Protein AF-A0A9X2LY90-F1 (afdb_monomer_lite)

Organism: NCBI:txid459658

Radius of gyration: 14.59 Å; chains: 1; bounding box: 38×26×42 Å

pLDDT: mean 83.32, std 15.1, range [42.53, 98.06]

Secondary structure (DSSP, 8-state):
-EEEEEETTEEEEEE-EE-SSTTEEEEEEEEE--TTT--EEEEEEEEEEEETTTTEEEEEEESSHHHHHHHHHHHTTTS-TTSSS----HHHHHHHHHHTT-EEHHHHHHHHTSHHHHHHHHHHHT--

Structure (mmCIF, N/CA/C/O backbone):
data_AF-A0A9X2LY90-F1
#
_entry.id   AF-A0A9X2LY90-F1
#
loop_
_atom_site.group_PDB
_atom_site.id
_atom_site.type_symbol
_atom_site.label_atom_id
_atom_site.label_alt_id
_atom_site.label_comp_id
_atom_site.label_asym_id
_atom_site.label_entity_id
_atom_site.label_seq_id
_atom_site.pdbx_PDB_ins_code
_atom_site.Cartn_x
_atom_site.Cartn_y
_atom_site.Cartn_z
_atom_site.occupancy
_atom_site.B_iso_or_equiv
_atom_site.auth_seq_id
_atom_site.auth_comp_id
_atom_site.auth_asym_id
_atom_site.auth_atom_id
_atom_site.pdbx_PDB_model_num
ATOM 1 N N . MET A 1 1 ? -4.254 12.760 -6.374 1.00 89.00 1 MET A N 1
ATOM 2 C CA . MET A 1 1 ? -3.527 13.696 -5.478 1.00 89.00 1 MET A CA 1
ATOM 3 C C . MET A 1 1 ? -2.055 13.334 -5.503 1.00 89.00 1 MET A C 1
ATOM 5 O O . MET A 1 1 ? -1.761 12.179 -5.763 1.00 89.00 1 MET A O 1
ATOM 9 N N . ASN A 1 2 ? -1.145 14.269 -5.239 1.00 85.62 2 ASN A N 1
ATOM 10 C CA . ASN A 1 2 ? 0.276 13.929 -5.135 1.00 85.62 2 ASN A CA 1
ATOM 11 C C . ASN A 1 2 ? 0.604 13.542 -3.693 1.00 85.62 2 ASN A C 1
ATOM 13 O O . ASN A 1 2 ? 0.236 14.264 -2.766 1.00 85.62 2 ASN A O 1
ATOM 17 N N . LEU A 1 3 ? 1.264 12.402 -3.521 1.00 83.38 3 LEU A N 1
ATOM 18 C CA . LEU A 1 3 ? 1.758 11.911 -2.243 1.00 83.38 3 LEU A CA 1
ATOM 19 C C . LEU A 1 3 ? 3.282 11.909 -2.277 1.00 83.38 3 LEU A C 1
ATOM 21 O O . LEU A 1 3 ? 3.882 11.327 -3.178 1.00 83.38 3 LEU A O 1
ATOM 25 N N . THR A 1 4 ? 3.897 12.536 -1.281 1.00 83.19 4 THR A N 1
ATOM 26 C CA . THR A 1 4 ? 5.343 12.463 -1.082 1.00 83.19 4 THR A CA 1
ATOM 27 C C . THR A 1 4 ? 5.651 11.289 -0.166 1.00 83.19 4 THR A C 1
ATOM 29 O O . THR A 1 4 ? 5.227 11.276 0.989 1.00 83.19 4 THR A O 1
ATOM 32 N N . ILE A 1 5 ? 6.369 10.301 -0.690 1.00 76.31 5 ILE A N 1
ATOM 33 C CA . ILE A 1 5 ? 6.808 9.119 0.045 1.00 76.31 5 ILE A CA 1
ATOM 34 C C . ILE A 1 5 ? 8.298 9.290 0.360 1.00 76.31 5 ILE A C 1
ATOM 36 O O . ILE A 1 5 ? 9.098 9.409 -0.575 1.00 76.31 5 ILE A O 1
ATOM 40 N N . PRO A 1 6 ? 8.693 9.295 1.645 1.00 74.00 6 PRO A N 1
ATOM 41 C CA . PRO A 1 6 ? 10.100 9.318 2.009 1.00 74.00 6 PRO A CA 1
ATOM 42 C C . PRO A 1 6 ? 10.742 7.969 1.674 1.00 74.00 6 PRO A C 1
ATOM 44 O O . PRO A 1 6 ? 10.224 6.910 2.033 1.00 74.00 6 PRO A O 1
ATOM 47 N N . THR A 1 7 ? 11.893 8.001 1.008 1.00 71.56 7 THR A N 1
ATOM 48 C CA . THR A 1 7 ? 12.707 6.809 0.734 1.00 71.56 7 THR A CA 1
ATOM 49 C C . THR A 1 7 ? 14.131 7.010 1.263 1.00 71.56 7 THR A C 1
ATOM 51 O O . THR A 1 7 ? 14.544 8.153 1.479 1.00 71.56 7 THR A O 1
ATOM 54 N N . PRO A 1 8 ? 14.934 5.941 1.434 1.00 69.25 8 PRO A N 1
ATOM 55 C CA . PRO A 1 8 ? 16.352 6.073 1.789 1.00 69.25 8 PRO A CA 1
ATOM 56 C C . PRO A 1 8 ? 17.173 6.936 0.811 1.00 69.25 8 PRO A C 1
ATOM 58 O O . PRO A 1 8 ? 18.259 7.389 1.163 1.00 69.25 8 PRO A O 1
ATOM 61 N N . HIS A 1 9 ? 16.653 7.170 -0.398 1.00 68.94 9 HIS A N 1
ATOM 62 C CA . HIS A 1 9 ? 17.307 7.889 -1.492 1.00 68.94 9 HIS A CA 1
ATOM 63 C C . HIS A 1 9 ? 16.728 9.294 -1.725 1.00 68.94 9 HIS A C 1
ATOM 65 O O . HIS A 1 9 ? 17.085 9.963 -2.691 1.00 68.94 9 HIS A O 1
ATOM 71 N N . GLY A 1 10 ? 15.846 9.750 -0.832 1.00 71.19 10 GLY A N 1
ATOM 72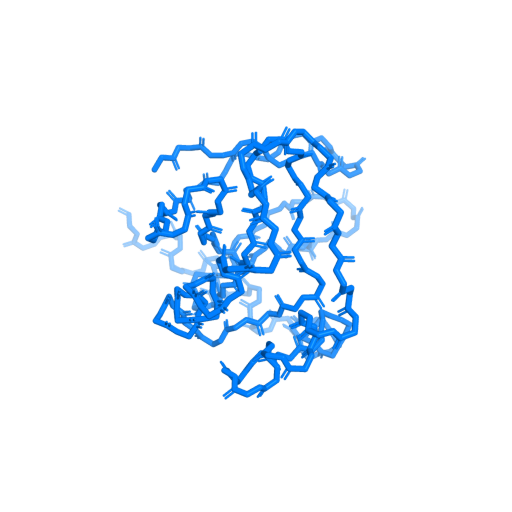 C CA . GLY A 1 10 ? 15.149 11.028 -0.931 1.00 71.19 10 GLY A CA 1
ATOM 73 C C . GLY A 1 10 ? 13.646 10.870 -1.133 1.00 71.19 10 GLY A C 1
ATOM 74 O O . GLY A 1 10 ? 13.108 9.766 -1.239 1.00 71.19 10 GLY A O 1
ATOM 75 N N . ASP A 1 11 ? 12.959 12.003 -1.152 1.00 79.44 11 ASP A N 1
ATOM 76 C CA . ASP A 1 11 ? 11.509 12.051 -1.267 1.00 79.44 11 ASP A CA 1
ATOM 77 C C . ASP A 1 11 ? 11.062 11.808 -2.712 1.00 79.44 11 ASP A C 1
ATOM 79 O O . ASP A 1 11 ? 11.531 12.464 -3.645 1.00 79.44 11 ASP A O 1
ATOM 83 N N . VAL A 1 12 ? 10.112 10.892 -2.897 1.00 76.38 12 VAL A N 1
ATOM 84 C CA . VAL A 1 12 ? 9.511 10.595 -4.202 1.00 76.38 12 VAL A CA 1
ATOM 85 C C . VAL A 1 12 ? 8.072 11.077 -4.201 1.00 76.38 12 VAL A C 1
ATOM 87 O O . VAL A 1 12 ? 7.294 10.739 -3.314 1.00 76.38 12 VAL A O 1
ATOM 90 N N . THR A 1 13 ? 7.698 11.861 -5.211 1.00 82.56 13 THR A N 1
ATOM 91 C CA . THR A 1 13 ? 6.301 12.257 -5.413 1.00 82.56 13 THR A CA 1
ATOM 92 C C . THR A 1 13 ? 5.622 11.270 -6.351 1.00 82.56 13 THR A C 1
ATOM 94 O O . THR A 1 13 ? 6.071 11.088 -7.481 1.00 82.56 13 THR A O 1
ATOM 97 N N . VAL A 1 14 ? 4.531 10.662 -5.893 1.00 83.88 14 VAL A N 1
ATOM 98 C CA . VAL A 1 14 ? 3.703 9.748 -6.687 1.00 83.88 14 VAL A CA 1
ATOM 99 C C . VAL A 1 14 ? 2.285 10.267 -6.812 1.00 83.88 14 VAL A C 1
ATOM 101 O O . VAL A 1 14 ? 1.771 10.952 -5.924 1.00 83.88 14 VAL A O 1
ATOM 104 N N . GLU A 1 15 ? 1.626 9.897 -7.903 1.00 87.31 15 GLU A N 1
ATOM 105 C CA . GLU A 1 15 ? 0.182 10.035 -7.980 1.00 87.31 15 GLU A CA 1
ATOM 106 C C . GLU A 1 15 ? -0.475 8.984 -7.077 1.00 87.31 15 GLU A C 1
ATOM 108 O O . GLU A 1 15 ? -0.231 7.784 -7.199 1.00 87.31 15 GLU A O 1
ATOM 113 N N . ALA A 1 16 ? -1.312 9.452 -6.160 1.00 92.19 16 ALA A N 1
ATOM 114 C CA . ALA A 1 16 ? -2.103 8.632 -5.262 1.00 92.19 16 ALA A CA 1
ATOM 115 C C . ALA A 1 16 ? -3.601 8.910 -5.447 1.00 92.19 16 ALA A C 1
ATOM 117 O O . ALA A 1 16 ? -4.024 10.051 -5.693 1.00 92.19 16 ALA A O 1
ATOM 118 N N . LYS A 1 17 ? -4.418 7.871 -5.288 1.00 94.88 17 LYS A N 1
ATOM 119 C CA . LYS A 1 17 ? -5.877 7.927 -5.370 1.00 94.88 17 LYS A CA 1
ATOM 120 C C . LYS A 1 17 ? -6.480 7.758 -3.970 1.00 94.88 17 LYS A C 1
ATOM 122 O O . LYS A 1 17 ? -6.150 6.794 -3.281 1.00 94.88 17 LYS A O 1
ATOM 127 N N . PRO A 1 18 ? -7.343 8.683 -3.518 1.00 95.25 18 PRO A N 1
ATOM 128 C CA . PRO A 1 18 ? -8.093 8.513 -2.276 1.00 95.25 18 PRO A CA 1
ATOM 129 C C . PRO A 1 18 ? -8.940 7.241 -2.286 1.00 95.25 18 PRO A C 1
ATOM 131 O O . PRO A 1 18 ? -9.500 6.881 -3.320 1.00 95.25 18 PRO A O 1
ATOM 134 N N . THR A 1 19 ? -9.063 6.600 -1.126 1.00 96.25 19 THR A N 1
ATOM 135 C CA . THR A 1 19 ? -9.996 5.484 -0.914 1.00 96.25 19 THR A CA 1
ATOM 136 C C . THR A 1 19 ? -11.252 5.956 -0.176 1.00 96.25 19 THR A C 1
ATOM 138 O O . THR A 1 19 ? -11.311 7.087 0.310 1.00 96.25 19 THR A O 1
ATOM 141 N N . GLU A 1 20 ? -12.265 5.090 -0.065 1.00 95.56 20 GLU A N 1
ATOM 142 C CA . GLU A 1 20 ? -13.443 5.349 0.783 1.00 95.56 20 GLU A CA 1
ATOM 143 C C . GLU A 1 20 ? -13.078 5.429 2.277 1.00 95.56 20 GLU A C 1
ATOM 145 O O . GLU A 1 20 ? -13.793 6.045 3.069 1.00 95.56 20 GLU A O 1
ATOM 150 N N . THR A 1 21 ? -11.949 4.836 2.670 1.0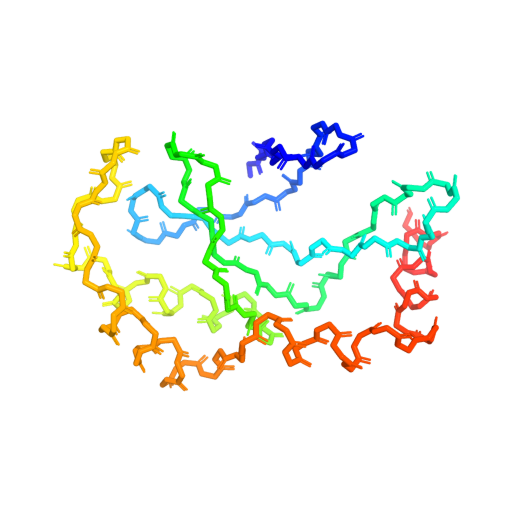0 96.75 21 THR A N 1
ATOM 151 C CA . THR A 1 21 ? -11.418 4.907 4.028 1.00 96.75 21 THR A CA 1
ATOM 152 C C . THR A 1 21 ? -10.530 6.137 4.169 1.00 96.75 21 THR A C 1
ATOM 154 O O . THR A 1 21 ? -9.383 6.168 3.720 1.00 96.75 21 THR A O 1
ATOM 157 N N . GLY A 1 22 ? -11.067 7.175 4.812 1.00 96.00 22 GLY A N 1
ATOM 158 C CA . GLY A 1 22 ? -10.332 8.412 5.069 1.00 96.00 22 GLY A CA 1
ATOM 159 C C . GLY A 1 22 ? -8.990 8.149 5.757 1.00 96.00 22 GLY A C 1
ATOM 160 O O . GLY A 1 22 ? -8.936 7.427 6.744 1.00 96.00 22 GLY A O 1
ATOM 161 N N . GLY A 1 23 ? -7.914 8.744 5.236 1.00 94.81 23 GLY A N 1
ATOM 162 C CA . GLY A 1 23 ? -6.546 8.523 5.723 1.00 94.81 23 GLY A CA 1
ATOM 163 C C . GLY A 1 23 ? -5.773 7.418 4.993 1.00 94.81 23 GLY A C 1
ATOM 164 O O . GLY A 1 23 ? -4.566 7.291 5.195 1.00 94.81 23 GLY A O 1
ATOM 165 N N . LEU A 1 24 ? -6.429 6.666 4.102 1.00 96.69 24 LEU A N 1
ATOM 166 C CA . LEU A 1 24 ? -5.794 5.683 3.225 1.00 96.69 24 LEU A CA 1
ATOM 167 C C . LEU A 1 24 ? -5.906 6.094 1.752 1.00 96.69 24 LEU A C 1
ATOM 169 O O . LEU A 1 24 ? -6.960 6.529 1.277 1.00 96.69 24 LEU A O 1
ATOM 173 N N . VAL A 1 25 ? -4.813 5.908 1.017 1.00 96.69 25 VAL A N 1
ATOM 174 C CA . VAL A 1 25 ? -4.732 6.113 -0.436 1.00 96.69 25 VAL A CA 1
ATOM 175 C C . VAL A 1 25 ? -4.143 4.880 -1.111 1.00 96.69 25 VAL A C 1
ATOM 177 O O . VAL A 1 25 ? -3.368 4.152 -0.493 1.00 96.69 25 VAL A O 1
ATOM 180 N N . THR A 1 26 ? -4.468 4.668 -2.384 1.00 96.19 26 THR A N 1
ATOM 181 C CA . THR A 1 26 ? -3.727 3.745 -3.253 1.00 96.19 26 THR A CA 1
ATOM 182 C C . THR A 1 26 ? -2.699 4.520 -4.069 1.00 96.19 26 THR A C 1
ATOM 184 O O . THR A 1 26 ? -2.923 5.676 -4.432 1.00 96.19 26 THR A O 1
ATOM 187 N N . ASN A 1 27 ? -1.563 3.905 -4.372 1.00 93.81 27 ASN A N 1
ATOM 188 C CA . ASN A 1 27 ? -0.557 4.467 -5.273 1.00 93.81 27 ASN A CA 1
ATOM 189 C C . ASN A 1 27 ? 0.160 3.344 -6.038 1.00 93.81 27 ASN A C 1
ATOM 191 O O . ASN A 1 27 ? 0.143 2.197 -5.583 1.00 93.81 27 ASN A O 1
ATOM 195 N N . PRO A 1 28 ? 0.792 3.645 -7.186 1.00 92.12 28 PRO A N 1
ATOM 196 C CA . PRO A 1 28 ? 1.659 2.701 -7.885 1.00 92.12 28 PRO A CA 1
ATOM 197 C C . PRO A 1 28 ? 2.769 2.157 -6.983 1.00 92.12 28 PRO A C 1
ATOM 199 O O . PRO A 1 28 ? 3.244 2.863 -6.083 1.00 92.12 28 PRO A O 1
ATOM 202 N N . VAL A 1 29 ? 3.207 0.926 -7.244 1.00 89.62 29 VAL A N 1
ATOM 203 C CA . VAL A 1 29 ? 4.383 0.365 -6.566 1.00 89.62 29 VAL A CA 1
ATOM 204 C C . VAL A 1 29 ? 5.622 1.109 -7.033 1.00 89.62 29 VAL A C 1
ATOM 206 O O . VAL A 1 29 ? 5.814 1.330 -8.224 1.00 89.62 29 VAL A O 1
ATOM 209 N N . LEU A 1 30 ? 6.486 1.478 -6.094 1.00 84.62 30 LEU A N 1
ATOM 210 C CA . LEU A 1 30 ? 7.780 2.063 -6.415 1.00 84.62 30 LEU A CA 1
ATOM 211 C C . LEU A 1 30 ? 8.830 0.961 -6.539 1.00 84.62 30 LEU A C 1
ATOM 213 O O . LEU A 1 30 ? 9.001 0.160 -5.618 1.00 84.62 30 LEU A O 1
ATOM 217 N N . LEU A 1 31 ? 9.532 0.933 -7.666 1.00 80.50 31 LEU A N 1
ATOM 218 C CA . LEU A 1 31 ? 10.689 0.081 -7.905 1.00 80.50 31 LEU A CA 1
ATOM 219 C C . LEU A 1 31 ? 11.955 0.940 -7.879 1.00 80.50 31 LEU A C 1
ATOM 221 O O . LEU A 1 31 ? 11.961 2.080 -8.351 1.00 80.50 31 LEU A O 1
ATOM 225 N N . PHE A 1 32 ? 13.034 0.368 -7.358 1.00 73.81 32 PHE A N 1
ATOM 226 C CA . PHE A 1 32 ? 14.366 0.953 -7.438 1.00 73.81 32 PHE A CA 1
ATOM 227 C C . PHE A 1 32 ? 15.114 0.251 -8.564 1.00 73.81 32 PHE A C 1
ATOM 229 O O . PHE A 1 32 ? 15.396 -0.941 -8.473 1.00 73.81 32 PHE A O 1
ATOM 236 N N . ASP A 1 33 ? 15.365 0.999 -9.632 1.00 64.75 33 ASP A N 1
ATOM 237 C CA . ASP A 1 33 ? 15.864 0.498 -10.915 1.00 64.75 33 ASP A CA 1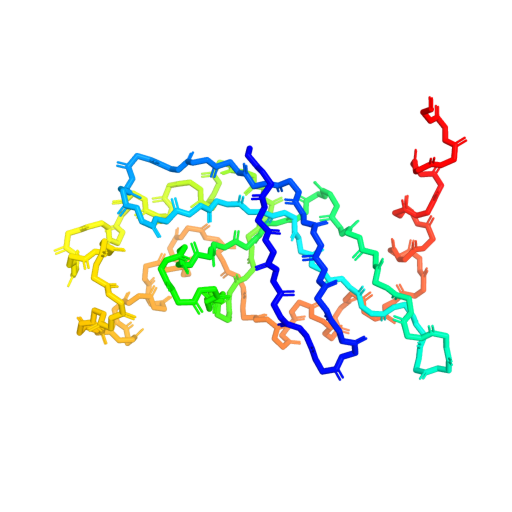
ATOM 238 C C . ASP A 1 33 ? 17.326 0.022 -10.815 1.00 64.75 33 ASP A C 1
ATOM 240 O O . ASP A 1 33 ? 17.655 -1.105 -11.176 1.00 64.75 33 ASP A O 1
ATOM 244 N N . ASP A 1 34 ? 18.203 0.836 -10.220 1.00 61.75 34 ASP A N 1
ATOM 245 C CA . ASP A 1 34 ? 19.639 0.553 -10.165 1.00 61.75 34 ASP A CA 1
ATOM 246 C C . ASP A 1 34 ? 20.251 1.052 -8.841 1.00 61.75 34 ASP A C 1
ATOM 248 O O 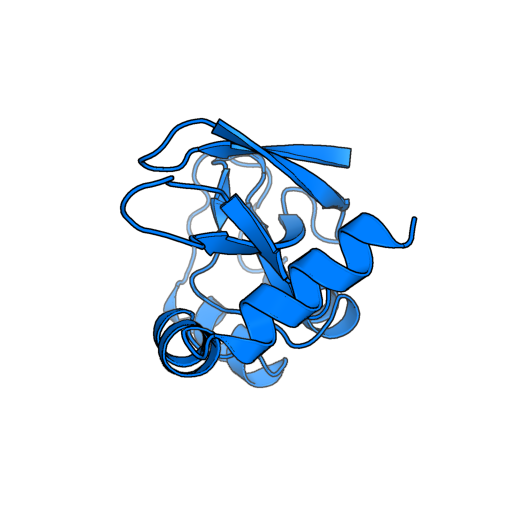. ASP A 1 34 ? 20.073 2.223 -8.488 1.00 61.75 34 ASP A O 1
ATOM 252 N N . PRO A 1 35 ? 21.009 0.215 -8.103 1.00 59.31 35 PRO A N 1
ATOM 253 C CA . PRO A 1 35 ? 21.753 0.633 -6.913 1.00 59.31 35 PRO A CA 1
ATOM 254 C C . PRO A 1 35 ? 22.698 1.828 -7.134 1.00 59.31 35 PRO A C 1
ATOM 256 O O . PRO A 1 35 ? 22.962 2.578 -6.192 1.00 59.31 35 PRO A O 1
ATOM 259 N N . ALA A 1 36 ? 23.221 1.999 -8.352 1.00 64.06 36 ALA A N 1
ATOM 260 C CA . ALA A 1 36 ? 24.174 3.039 -8.723 1.00 64.06 36 ALA A CA 1
ATOM 261 C C . ALA A 1 36 ? 23.503 4.366 -9.104 1.00 64.06 36 ALA A C 1
ATOM 263 O O . ALA A 1 36 ? 24.012 5.426 -8.739 1.00 64.06 36 ALA A O 1
ATOM 264 N N . THR A 1 37 ? 22.374 4.330 -9.822 1.00 61.84 37 THR A N 1
ATOM 265 C CA . THR A 1 37 ? 21.644 5.554 -10.214 1.00 61.84 37 THR A CA 1
ATOM 266 C C . THR A 1 37 ? 20.541 5.932 -9.232 1.00 61.84 37 THR A C 1
ATOM 268 O O . THR A 1 37 ? 20.068 7.066 -9.260 1.00 61.84 37 THR A O 1
ATOM 271 N N . GLN A 1 38 ? 20.142 4.997 -8.363 1.00 65.62 38 GLN A N 1
ATOM 272 C CA . GLN A 1 38 ? 19.078 5.140 -7.364 1.00 65.62 38 GLN A CA 1
ATOM 273 C C . GLN A 1 38 ? 17.775 5.682 -7.958 1.00 65.62 38 GLN A C 1
ATOM 275 O O . GLN A 1 38 ? 16.982 6.343 -7.286 1.00 65.62 38 GLN A O 1
ATOM 280 N N . ARG A 1 39 ? 17.552 5.413 -9.247 1.00 69.75 39 ARG A N 1
ATOM 281 C CA . ARG A 1 39 ? 16.380 5.893 -9.955 1.00 69.75 39 ARG A CA 1
ATOM 282 C C . ARG A 1 39 ? 15.152 5.149 -9.450 1.00 69.75 39 ARG A C 1
ATOM 284 O O . ARG A 1 39 ? 15.100 3.921 -9.459 1.00 69.75 39 ARG A O 1
ATOM 291 N N . VAL A 1 40 ? 14.154 5.918 -9.033 1.00 74.19 40 VAL A N 1
ATOM 292 C CA . VAL A 1 40 ? 12.848 5.383 -8.660 1.00 74.19 40 VAL A CA 1
ATOM 293 C C . VAL A 1 40 ? 11.958 5.398 -9.895 1.00 74.19 40 VAL A C 1
ATOM 295 O O . VAL A 1 40 ? 11.774 6.441 -10.532 1.00 74.19 40 VAL A O 1
ATOM 298 N N . ILE A 1 41 ? 11.406 4.240 -10.233 1.00 78.31 41 ILE A N 1
ATOM 299 C CA . ILE A 1 41 ? 10.375 4.088 -11.259 1.00 78.31 41 ILE A CA 1
ATOM 300 C C . ILE A 1 41 ? 9.090 3.575 -10.608 1.00 78.31 41 ILE A C 1
ATOM 302 O O . ILE A 1 41 ? 9.122 2.974 -9.537 1.00 78.31 41 ILE A O 1
ATOM 306 N N . ALA A 1 42 ? 7.950 3.840 -11.236 1.00 82.94 42 ALA A N 1
ATOM 307 C CA . ALA A 1 42 ? 6.660 3.349 -10.771 1.00 82.94 42 ALA A CA 1
ATOM 308 C C . ALA A 1 42 ? 6.221 2.163 -11.636 1.00 82.94 42 ALA A C 1
ATOM 310 O O . ALA A 1 42 ? 6.161 2.293 -12.859 1.00 82.94 42 ALA A O 1
ATOM 311 N N . ASP A 1 43 ? 5.882 1.037 -11.011 1.00 86.88 43 ASP A N 1
ATOM 312 C CA . ASP A 1 43 ? 5.105 -0.013 -11.661 1.00 86.88 43 ASP A CA 1
ATOM 313 C C . ASP A 1 43 ? 3.634 0.411 -11.645 1.00 86.88 43 ASP A C 1
ATOM 315 O O . ASP A 1 43 ? 2.981 0.458 -10.598 1.00 86.88 43 ASP A O 1
ATOM 319 N N . LEU A 1 44 ? 3.139 0.804 -12.818 1.00 86.25 44 LEU A N 1
ATOM 320 C CA . LEU A 1 44 ? 1.794 1.346 -12.980 1.00 86.25 44 LEU A CA 1
ATOM 321 C C . LEU A 1 44 ? 0.710 0.267 -13.005 1.00 86.25 44 LEU A C 1
ATOM 323 O O . LEU A 1 44 ? -0.463 0.628 -12.875 1.00 86.25 44 LEU A O 1
ATOM 327 N N . ASP A 1 45 ? 1.078 -1.005 -13.154 1.00 87.56 45 ASP A N 1
ATOM 328 C CA . ASP A 1 45 ? 0.122 -2.110 -13.166 1.00 87.56 45 ASP A CA 1
ATOM 329 C C . ASP A 1 45 ? -0.207 -2.542 -11.731 1.00 87.56 45 ASP A C 1
ATOM 331 O O . ASP A 1 45 ? -1.357 -2.841 -11.430 1.00 87.56 45 ASP A O 1
ATOM 335 N N . TRP A 1 46 ? 0.761 -2.461 -10.815 1.00 92.81 46 TRP A N 1
ATOM 336 C CA . TRP A 1 46 ? 0.584 -2.862 -9.420 1.00 92.81 46 TRP A CA 1
ATOM 337 C C . TRP A 1 46 ? 0.318 -1.682 -8.483 1.00 92.81 46 TRP A C 1
ATOM 339 O O . TRP A 1 46 ? 0.628 -0.519 -8.769 1.00 92.81 46 TRP A O 1
ATOM 349 N N . ARG A 1 47 ? -0.270 -1.981 -7.321 1.00 95.00 47 ARG A N 1
ATOM 350 C CA . ARG A 1 47 ? -0.674 -0.981 -6.327 1.00 95.00 47 ARG A CA 1
ATOM 351 C C . ARG A 1 47 ? -0.234 -1.319 -4.916 1.00 95.00 47 ARG A C 1
ATOM 353 O O . ARG A 1 47 ? -0.196 -2.476 -4.513 1.00 95.00 47 ARG A O 1
ATOM 360 N N . THR A 1 48 ? 0.017 -0.276 -4.136 1.00 95.00 48 THR A N 1
ATOM 361 C CA . THR A 1 48 ? 0.156 -0.342 -2.679 1.00 95.00 48 THR A CA 1
ATOM 362 C C . THR A 1 48 ? -0.919 0.513 -2.032 1.00 95.00 48 THR A C 1
ATOM 364 O O . THR A 1 48 ? -1.440 1.443 -2.651 1.00 95.00 48 THR A O 1
ATOM 367 N N . VAL A 1 49 ? -1.209 0.240 -0.762 1.00 96.06 49 VAL A N 1
ATOM 368 C CA . VAL A 1 49 ? -1.988 1.151 0.082 1.00 96.06 49 VAL A CA 1
ATOM 369 C C . VAL A 1 49 ? -1.046 1.884 1.027 1.00 96.06 49 VAL A C 1
ATOM 371 O O . VAL A 1 49 ? -0.169 1.271 1.639 1.00 96.06 49 VAL A O 1
ATOM 374 N N . THR A 1 50 ? -1.231 3.195 1.141 1.00 94.44 50 THR A N 1
ATOM 375 C CA . THR A 1 50 ? -0.422 4.068 1.992 1.00 94.44 50 THR A CA 1
ATOM 376 C C . THR A 1 50 ? -1.303 4.813 2.980 1.00 94.44 50 THR A C 1
ATOM 378 O O . THR A 1 50 ? -2.347 5.364 2.625 1.00 94.44 50 THR A O 1
ATOM 381 N N . HIS A 1 51 ? -0.864 4.842 4.234 1.00 93.75 51 HIS A N 1
ATOM 382 C CA . HIS A 1 51 ? -1.472 5.635 5.288 1.00 93.75 51 HIS A CA 1
ATOM 383 C C . HIS A 1 51 ? -0.971 7.079 5.188 1.00 93.75 51 HIS A C 1
ATOM 385 O O . HIS A 1 51 ? 0.195 7.371 5.464 1.00 93.75 51 HIS A O 1
ATOM 391 N N . THR A 1 52 ? -1.845 7.997 4.772 1.00 92.75 52 THR A N 1
ATOM 392 C CA . THR A 1 52 ? -1.456 9.374 4.438 1.00 92.75 52 THR A CA 1
ATOM 393 C C . THR A 1 52 ? -0.874 10.168 5.608 1.00 92.75 52 THR A C 1
ATOM 395 O O . THR A 1 52 ? 0.113 10.862 5.375 1.00 92.75 52 THR A O 1
ATOM 398 N N . PRO A 1 53 ? -1.397 10.091 6.854 1.00 91.06 53 PRO A N 1
ATOM 399 C CA . PRO A 1 53 ? -0.850 10.866 7.969 1.00 91.06 53 PRO A CA 1
ATOM 400 C C . PRO A 1 53 ? 0.592 10.502 8.334 1.00 91.06 53 PRO A C 1
ATOM 402 O O . PRO A 1 53 ? 1.330 11.365 8.804 1.00 91.06 53 PRO A O 1
ATOM 405 N N . SER A 1 54 ? 0.996 9.240 8.147 1.00 87.31 54 SER A N 1
ATOM 406 C CA . SER A 1 54 ? 2.356 8.790 8.473 1.00 87.31 54 SER A CA 1
ATOM 407 C C . SER A 1 54 ? 3.267 8.616 7.258 1.00 87.31 54 SER A C 1
ATOM 409 O O . SER A 1 54 ? 4.469 8.446 7.439 1.00 87.31 54 SER A O 1
ATOM 411 N N . GLY A 1 55 ? 2.715 8.591 6.042 1.00 85.44 55 GLY A N 1
ATOM 412 C CA . GLY A 1 55 ? 3.443 8.245 4.818 1.00 85.44 55 GLY A CA 1
ATOM 413 C C . GLY A 1 55 ? 3.889 6.778 4.749 1.00 85.44 55 GLY A C 1
ATOM 414 O O . GLY A 1 55 ? 4.641 6.414 3.849 1.00 85.44 55 GLY A O 1
ATOM 415 N N . MET A 1 56 ? 3.452 5.928 5.688 1.00 85.62 56 MET A N 1
ATOM 416 C CA . MET A 1 56 ? 3.850 4.519 5.724 1.00 85.62 56 MET A CA 1
ATOM 417 C C . MET A 1 56 ? 2.966 3.687 4.800 1.00 85.62 56 MET A C 1
ATOM 419 O O . MET A 1 56 ? 1.737 3.719 4.905 1.00 85.62 56 MET A O 1
ATOM 423 N N . ARG A 1 57 ? 3.607 2.915 3.924 1.00 88.38 57 ARG A N 1
ATOM 424 C CA . ARG A 1 57 ? 2.948 1.904 3.095 1.00 88.38 57 ARG A CA 1
ATOM 425 C C . ARG A 1 57 ? 2.724 0.617 3.881 1.00 88.38 57 ARG A C 1
ATOM 427 O O . ARG A 1 57 ? 3.543 0.255 4.727 1.00 88.38 57 ARG A O 1
ATOM 434 N N . PHE A 1 58 ? 1.647 -0.095 3.571 1.00 90.69 58 PHE A N 1
ATOM 435 C CA . PHE A 1 58 ? 1.509 -1.478 4.022 1.00 90.69 58 PHE A CA 1
ATOM 436 C C . PHE A 1 58 ? 2.494 -2.371 3.253 1.00 90.69 58 PHE A C 1
ATOM 438 O O . PHE A 1 58 ? 2.673 -2.156 2.053 1.00 90.69 58 PHE A O 1
ATOM 445 N N . PRO A 1 59 ? 3.105 -3.387 3.893 1.00 90.75 59 PRO A N 1
ATOM 446 C CA . PRO A 1 59 ? 4.073 -4.285 3.255 1.00 90.75 59 PRO A CA 1
ATOM 447 C C . PRO A 1 59 ? 3.384 -5.357 2.386 1.00 90.75 59 PRO A C 1
ATOM 449 O O . PRO A 1 59 ? 3.725 -6.539 2.438 1.00 90.75 59 PRO A O 1
ATOM 452 N N . VAL A 1 60 ? 2.366 -4.953 1.624 1.00 94.12 60 VAL A N 1
ATOM 453 C CA . VAL A 1 60 ? 1.556 -5.816 0.760 1.00 94.12 60 VAL A CA 1
ATOM 454 C C . VAL A 1 60 ? 1.275 -5.091 -0.552 1.00 94.12 60 VAL A C 1
ATOM 456 O O . VAL A 1 60 ? 0.961 -3.899 -0.565 1.00 94.12 60 VAL A O 1
ATOM 459 N N . ILE A 1 61 ? 1.378 -5.835 -1.646 1.00 95.50 61 ILE A N 1
ATOM 460 C CA . ILE A 1 61 ? 1.264 -5.353 -3.017 1.00 95.50 61 ILE A CA 1
ATOM 461 C C . ILE A 1 61 ? 0.045 -6.000 -3.682 1.00 95.50 61 ILE A C 1
ATOM 463 O O . ILE A 1 61 ? -0.192 -7.195 -3.516 1.00 95.50 61 ILE A O 1
ATOM 467 N N . PHE A 1 62 ? -0.730 -5.216 -4.427 1.00 96.44 62 PHE A N 1
ATOM 468 C CA . PHE A 1 62 ? -2.000 -5.612 -5.038 1.00 96.44 62 PHE A CA 1
ATOM 469 C C . PHE A 1 62 ? -1.935 -5.528 -6.567 1.00 96.44 62 PHE A C 1
ATOM 471 O O . PHE A 1 62 ? -1.264 -4.635 -7.092 1.00 96.44 62 PHE A O 1
ATOM 478 N N . PRO A 1 63 ? -2.643 -6.417 -7.285 1.00 93.88 63 PRO A N 1
ATOM 479 C CA . PRO A 1 63 ? -2.547 -6.533 -8.740 1.00 93.88 63 PRO A CA 1
ATOM 480 C C . PRO A 1 63 ? -3.143 -5.357 -9.517 1.00 93.88 63 PRO A C 1
ATOM 482 O O . PRO A 1 63 ? -2.813 -5.209 -10.684 1.00 93.88 63 PRO A O 1
ATOM 485 N N . ASP A 1 64 ? -4.023 -4.554 -8.910 1.00 93.94 64 ASP A N 1
ATOM 486 C CA . ASP A 1 64 ? -4.610 -3.366 -9.533 1.00 93.94 64 ASP A CA 1
ATOM 487 C C . ASP A 1 64 ? -5.225 -2.404 -8.490 1.00 93.94 64 ASP A C 1
ATOM 489 O O . ASP A 1 64 ? -5.189 -2.636 -7.275 1.00 93.94 64 ASP A O 1
ATOM 493 N N . ASP A 1 65 ? -5.796 -1.296 -8.981 1.00 92.81 65 ASP A N 1
ATOM 494 C CA . ASP A 1 65 ? -6.495 -0.287 -8.172 1.00 92.81 65 ASP A CA 1
ATOM 495 C C . ASP A 1 65 ? -7.710 -0.840 -7.421 1.00 92.81 65 ASP A C 1
ATOM 497 O O . ASP A 1 65 ? -7.962 -0.420 -6.292 1.00 92.81 65 ASP A O 1
ATOM 501 N N . GLN A 1 66 ? -8.460 -1.760 -8.028 1.00 95.94 66 GLN A N 1
ATOM 502 C CA . GLN A 1 66 ? -9.698 -2.278 -7.455 1.00 95.94 66 GLN A CA 1
ATOM 503 C C . GLN A 1 66 ? -9.399 -3.131 -6.220 1.00 95.94 66 GLN A C 1
ATOM 505 O O . GLN A 1 66 ? -9.985 -2.907 -5.164 1.00 95.94 66 GLN A O 1
ATOM 510 N N . HIS A 1 67 ? -8.425 -4.038 -6.314 1.00 97.94 67 HIS A N 1
ATOM 511 C CA . HIS A 1 67 ? -8.022 -4.892 -5.196 1.00 97.94 67 HIS A CA 1
ATOM 512 C C . HIS A 1 67 ? -7.477 -4.070 -4.020 1.00 97.94 67 HIS A C 1
ATOM 514 O O . HIS A 1 67 ? -7.841 -4.313 -2.867 1.00 97.94 67 HIS A O 1
ATOM 520 N N . ALA A 1 68 ? -6.648 -3.059 -4.305 1.00 97.56 68 ALA A N 1
ATOM 521 C CA . ALA A 1 68 ? -6.117 -2.163 -3.282 1.00 97.56 68 ALA A CA 1
ATOM 522 C C . ALA A 1 68 ? -7.221 -1.320 -2.612 1.00 97.56 68 ALA A C 1
ATOM 524 O O . ALA A 1 68 ? -7.213 -1.145 -1.391 1.00 97.56 68 ALA A O 1
ATOM 525 N N . ALA A 1 69 ? -8.185 -0.816 -3.390 1.00 97.19 69 ALA A N 1
ATOM 526 C CA . ALA A 1 69 ? -9.309 -0.040 -2.870 1.00 97.19 69 ALA A CA 1
ATOM 527 C C . ALA A 1 69 ? -10.256 -0.894 -2.010 1.00 97.19 69 ALA A C 1
ATOM 529 O O . ALA A 1 69 ? -10.653 -0.459 -0.925 1.00 97.19 69 ALA A O 1
ATOM 530 N N . ASP A 1 70 ? -10.570 -2.116 -2.450 1.00 97.88 70 ASP A N 1
ATOM 531 C CA . ASP A 1 70 ? -11.410 -3.052 -1.698 1.00 97.88 70 ASP A CA 1
ATOM 532 C C . ASP A 1 70 ? -10.744 -3.470 -0.383 1.00 97.88 70 ASP A C 1
ATOM 534 O O . ASP A 1 70 ? -11.399 -3.500 0.660 1.00 97.88 70 ASP A O 1
ATOM 538 N N . PHE A 1 71 ? -9.429 -3.708 -0.399 1.00 98.06 71 PHE A N 1
ATOM 539 C CA . PHE A 1 71 ? -8.657 -3.931 0.820 1.00 98.06 71 PHE A CA 1
ATOM 540 C C . PHE A 1 71 ? -8.748 -2.741 1.787 1.00 98.06 71 PHE A C 1
ATOM 542 O O . PHE A 1 71 ? -9.075 -2.937 2.960 1.00 98.06 71 PHE A O 1
ATOM 549 N N . ALA A 1 72 ? -8.500 -1.515 1.307 1.00 97.62 72 ALA A N 1
ATOM 550 C CA . ALA A 1 72 ? -8.549 -0.313 2.141 1.00 97.62 72 ALA A CA 1
ATOM 551 C C . ALA A 1 72 ? -9.925 -0.145 2.804 1.00 97.62 72 ALA A C 1
ATOM 553 O O . ALA A 1 72 ? -10.010 0.058 4.016 1.00 97.62 72 ALA A O 1
ATOM 554 N N . LYS A 1 73 ? -10.997 -0.336 2.025 1.00 97.88 73 LYS A N 1
ATOM 555 C CA . LYS A 1 73 ? -12.380 -0.330 2.511 1.00 97.88 73 LYS A CA 1
ATOM 556 C C . LYS A 1 73 ? -12.605 -1.367 3.612 1.00 97.88 73 LYS A C 1
ATOM 558 O O . LYS A 1 73 ? -13.181 -1.042 4.652 1.00 97.88 73 LYS A O 1
ATOM 563 N N . SER A 1 74 ? -12.136 -2.597 3.410 1.00 97.50 74 SER A N 1
ATOM 564 C CA . SER A 1 74 ? -12.325 -3.697 4.359 1.00 97.50 74 SER A CA 1
ATOM 565 C C . SER A 1 74 ? -11.626 -3.457 5.696 1.00 97.50 74 SER A C 1
ATOM 567 O O . SER A 1 74 ? -12.185 -3.808 6.732 1.00 97.50 74 SER A O 1
ATOM 569 N N . ILE A 1 75 ? -10.456 -2.812 5.719 1.00 96.56 75 ILE A N 1
ATOM 570 C CA . ILE A 1 75 ? -9.742 -2.502 6.972 1.00 96.56 75 ILE A CA 1
ATOM 571 C C . ILE A 1 75 ? -10.198 -1.192 7.629 1.00 96.56 75 ILE A C 1
ATOM 573 O O . ILE A 1 75 ? -9.751 -0.862 8.728 1.00 96.56 75 ILE A O 1
ATOM 577 N N . GLY A 1 76 ? -11.103 -0.440 6.997 1.00 94.88 76 GLY A N 1
ATOM 578 C CA . GLY A 1 76 ? -11.519 0.882 7.468 1.00 94.88 76 GLY A CA 1
ATOM 579 C C . GLY A 1 76 ? -12.135 0.907 8.867 1.00 94.88 76 GLY A C 1
ATOM 580 O O . GLY A 1 76 ? -12.046 1.918 9.550 1.00 94.88 76 GLY A O 1
ATOM 581 N N . HIS A 1 77 ? -12.710 -0.208 9.319 1.00 94.69 77 HIS A N 1
ATOM 582 C CA . HIS A 1 77 ? -13.307 -0.337 10.650 1.00 94.69 77 HIS A CA 1
ATOM 583 C C . HIS A 1 77 ? -12.308 -0.744 11.747 1.00 94.69 77 HIS A C 1
ATOM 585 O O . HIS A 1 77 ? -12.667 -0.730 12.923 1.00 94.69 77 HIS A O 1
ATOM 591 N N . LEU A 1 78 ? -11.078 -1.128 11.382 1.00 94.62 78 LEU A N 1
ATOM 592 C CA . LEU A 1 78 ? -10.085 -1.653 12.325 1.00 94.62 78 LEU A CA 1
ATOM 593 C C . LEU A 1 78 ? -9.396 -0.555 13.143 1.00 94.62 78 LEU A C 1
ATOM 595 O O . LEU A 1 78 ? -8.894 -0.829 14.230 1.00 94.62 78 LEU A O 1
ATOM 599 N N . ALA A 1 79 ? -9.358 0.676 12.631 1.00 93.81 79 ALA A N 1
ATOM 600 C CA . ALA A 1 79 ? -8.745 1.817 13.296 1.00 93.81 79 ALA A CA 1
ATOM 601 C C . ALA A 1 79 ? -9.298 3.146 12.757 1.00 93.81 79 ALA A C 1
ATOM 603 O O . ALA A 1 79 ? -9.928 3.198 11.703 1.00 93.81 79 ALA A O 1
ATOM 604 N N . ASP A 1 80 ? -9.009 4.239 13.463 1.00 94.62 80 ASP A N 1
ATOM 605 C CA . ASP A 1 80 ? -9.165 5.595 12.936 1.00 94.62 80 ASP A CA 1
ATOM 606 C C . ASP A 1 80 ? -7.911 5.982 12.136 1.00 94.62 80 ASP A C 1
ATOM 608 O O . ASP A 1 80 ? -6.912 6.462 12.678 1.00 94.62 80 ASP A O 1
ATOM 612 N N . TRP A 1 81 ? -7.970 5.741 10.828 1.00 94.88 81 TRP A N 1
ATOM 613 C CA . TRP A 1 81 ? -6.876 5.959 9.878 1.00 94.88 81 TRP A CA 1
ATOM 614 C C . TRP A 1 81 ? -6.548 7.436 9.615 1.00 94.88 81 TRP A C 1
ATOM 616 O O . TRP A 1 81 ? -5.624 7.733 8.864 1.00 94.88 81 TRP A O 1
ATOM 626 N N . GLN A 1 82 ? -7.274 8.386 10.209 1.00 94.62 82 GLN A N 1
ATOM 627 C CA . GLN A 1 82 ? -6.920 9.806 10.129 1.00 94.62 82 GLN A CA 1
ATOM 628 C C . GLN A 1 82 ? -5.914 10.219 11.213 1.00 94.62 82 GLN A C 1
ATOM 630 O O . GLN A 1 82 ? -5.329 11.303 11.137 1.00 94.62 82 GLN A O 1
ATOM 635 N N . GLN A 1 83 ? -5.681 9.369 12.217 1.00 94.75 83 GLN A N 1
ATOM 636 C CA . GLN A 1 83 ? -4.708 9.625 13.275 1.00 94.75 83 GLN A CA 1
ATOM 637 C C . GLN A 1 83 ? -3.277 9.446 12.769 1.00 94.75 83 GLN A C 1
ATOM 639 O O . GLN A 1 83 ? -2.989 8.592 11.943 1.00 94.75 83 GLN A O 1
ATOM 644 N N . ALA A 1 84 ? -2.324 10.199 13.324 1.00 89.75 84 ALA A N 1
ATOM 645 C CA . ALA A 1 84 ? -0.913 10.055 12.951 1.00 89.75 84 ALA A CA 1
ATOM 646 C C . ALA A 1 84 ? -0.330 8.669 13.301 1.00 89.75 84 ALA A C 1
ATOM 648 O O . ALA A 1 84 ? 0.621 8.215 12.665 1.00 89.75 84 ALA A O 1
ATOM 649 N N . LYS A 1 85 ? -0.880 8.012 14.332 1.00 89.44 85 LYS A N 1
ATOM 650 C CA . LYS A 1 85 ? -0.457 6.697 14.835 1.00 89.44 85 LYS A CA 1
ATOM 651 C C . LYS A 1 85 ? -1.683 5.868 15.239 1.00 89.44 85 LYS A C 1
ATOM 653 O O . LYS A 1 85 ? -1.970 5.777 16.434 1.00 89.44 85 LYS A O 1
ATOM 658 N N . PRO A 1 86 ? -2.433 5.313 14.275 1.00 89.62 86 PRO A N 1
ATOM 659 C CA . PRO A 1 86 ? -3.546 4.430 14.591 1.00 89.62 86 PRO A CA 1
ATOM 660 C C . PRO A 1 86 ? -3.033 3.183 15.321 1.00 89.62 86 PRO A C 1
ATOM 662 O O . PRO A 1 86 ? -1.927 2.705 15.064 1.00 89.62 86 PRO A O 1
ATOM 665 N N . ASN A 1 87 ? -3.839 2.643 16.232 1.00 88.88 87 ASN A N 1
ATOM 666 C CA . ASN A 1 87 ? -3.569 1.334 16.818 1.00 88.88 87 ASN A CA 1
ATOM 667 C C . ASN A 1 87 ? -4.016 0.256 15.823 1.00 88.88 87 ASN A C 1
ATOM 669 O O . ASN A 1 87 ? -5.213 0.024 15.676 1.00 88.88 87 ASN A O 1
ATOM 673 N N . ILE A 1 88 ? -3.066 -0.351 15.113 1.00 88.44 88 ILE A N 1
ATOM 674 C CA . ILE A 1 88 ? -3.352 -1.277 14.014 1.00 88.44 88 ILE A CA 1
ATOM 675 C C . ILE A 1 88 ? -3.199 -2.726 14.503 1.00 88.44 88 ILE A C 1
ATOM 677 O O . ILE A 1 88 ? -2.102 -3.109 14.916 1.00 88.44 88 ILE A O 1
ATOM 681 N N . PRO A 1 89 ? -4.236 -3.577 14.405 1.00 89.81 89 PRO A N 1
ATOM 682 C CA . PRO A 1 89 ? -4.081 -5.014 14.601 1.00 89.81 89 PRO A CA 1
ATOM 683 C C . PRO A 1 89 ? -3.4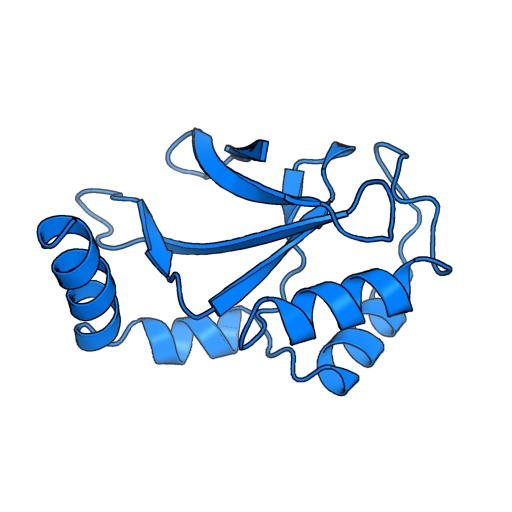10 -5.642 13.364 1.00 89.81 89 PRO A C 1
ATOM 685 O O . PRO A 1 89 ? -4.084 -6.149 12.470 1.00 89.81 89 PRO A O 1
ATOM 688 N N . GLU A 1 90 ? -2.073 -5.607 13.295 1.00 87.31 90 GLU A N 1
ATOM 689 C CA . GLU A 1 90 ? -1.287 -6.013 12.109 1.00 87.31 90 GLU A CA 1
ATOM 690 C C . GLU A 1 90 ? -1.683 -7.385 11.538 1.00 87.31 90 GLU A C 1
ATOM 692 O O . GLU A 1 90 ? -1.841 -7.536 10.327 1.00 87.31 90 GLU A O 1
ATOM 697 N N . ALA A 1 91 ? -1.906 -8.376 12.405 1.00 89.94 91 ALA A N 1
ATOM 698 C CA . ALA A 1 91 ? -2.305 -9.719 11.989 1.00 89.94 91 ALA A CA 1
ATOM 699 C C . ALA A 1 91 ? -3.665 -9.744 11.265 1.00 89.94 91 ALA A C 1
ATOM 701 O O . ALA A 1 91 ? -3.850 -10.518 10.324 1.00 89.94 91 ALA A O 1
ATOM 702 N N . GLU A 1 92 ? -4.614 -8.898 11.676 1.00 92.81 92 GLU A N 1
ATOM 703 C CA . GLU A 1 92 ? -5.909 -8.787 11.000 1.00 92.81 92 GLU A CA 1
ATOM 704 C C . GLU A 1 92 ? -5.777 -8.060 9.666 1.00 92.81 92 GLU A C 1
ATOM 706 O O . GLU A 1 92 ? -6.338 -8.519 8.673 1.00 92.81 92 GLU A O 1
ATOM 711 N N . VAL A 1 93 ? -4.977 -6.991 9.614 1.00 92.50 93 VAL A N 1
ATOM 712 C CA . VAL A 1 93 ? -4.699 -6.275 8.363 1.00 92.50 93 VAL A CA 1
ATOM 713 C C . VAL A 1 93 ? -4.096 -7.215 7.322 1.00 92.50 93 VAL A C 1
ATOM 715 O O . VAL A 1 93 ? -4.606 -7.287 6.207 1.00 92.50 93 VAL A O 1
ATOM 718 N N . LEU A 1 94 ? -3.065 -7.988 7.680 1.00 91.69 94 LEU A N 1
ATOM 719 C CA . LEU A 1 94 ? -2.437 -8.942 6.758 1.00 91.69 94 LEU A CA 1
ATOM 720 C C . LEU A 1 94 ? -3.413 -10.031 6.303 1.00 91.69 94 LEU A C 1
ATOM 722 O O . LEU A 1 94 ? -3.464 -10.363 5.119 1.00 91.69 94 LEU A O 1
ATOM 726 N N . LYS A 1 95 ? -4.237 -10.556 7.218 1.00 94.44 95 LYS A N 1
ATOM 727 C CA . LYS A 1 95 ? -5.271 -11.543 6.881 1.00 94.44 95 LYS A CA 1
ATOM 728 C C . LYS A 1 95 ? -6.254 -10.999 5.841 1.00 94.44 95 LYS A C 1
ATOM 730 O O . LYS A 1 95 ? -6.563 -11.708 4.886 1.00 94.44 95 LYS A O 1
ATOM 735 N N . VAL A 1 96 ? -6.740 -9.770 6.021 1.00 96.06 96 VAL A N 1
ATOM 736 C CA . VAL A 1 96 ? -7.644 -9.116 5.063 1.00 96.06 96 VAL A CA 1
ATOM 737 C C . VAL A 1 96 ? -6.917 -8.860 3.742 1.00 96.06 96 VAL A C 1
ATOM 739 O O . VAL A 1 96 ? -7.475 -9.124 2.682 1.00 96.06 96 VAL A O 1
ATOM 742 N N . ALA A 1 97 ? -5.651 -8.443 3.776 1.00 95.56 97 ALA A N 1
ATOM 743 C CA . ALA A 1 97 ? -4.869 -8.199 2.567 1.00 95.56 97 ALA A CA 1
ATOM 744 C C . ALA A 1 97 ? -4.795 -9.439 1.656 1.00 95.56 97 ALA A C 1
ATOM 746 O O . ALA A 1 97 ? -5.066 -9.337 0.460 1.00 95.56 97 ALA A O 1
ATOM 747 N N . PHE A 1 98 ? -4.547 -10.626 2.222 1.00 94.56 98 PHE A N 1
ATOM 748 C CA . PHE A 1 98 ? -4.541 -11.883 1.460 1.00 94.56 98 PHE A CA 1
ATOM 749 C C . PHE A 1 98 ? -5.913 -12.257 0.880 1.00 94.56 98 PHE A C 1
ATOM 751 O O . PHE A 1 98 ? -5.984 -12.827 -0.206 1.00 94.56 98 PHE A O 1
ATOM 758 N N . GLN A 1 99 ? -7.014 -11.922 1.563 1.00 96.75 99 GLN A N 1
ATOM 759 C CA . GLN A 1 99 ? -8.372 -12.149 1.043 1.00 96.75 99 GLN A CA 1
ATOM 760 C C . GLN A 1 99 ? -8.675 -11.297 -0.195 1.00 96.75 99 GLN A C 1
ATOM 762 O O . GLN A 1 99 ? -9.492 -11.694 -1.023 1.00 96.75 99 GLN A O 1
ATOM 767 N N . HIS A 1 100 ? -7.990 -10.162 -0.335 1.00 96.31 100 HIS A N 1
ATOM 768 C CA . HIS A 1 100 ? -8.101 -9.246 -1.467 1.00 96.31 100 HIS A CA 1
ATOM 769 C C . HIS A 1 100 ? -6.963 -9.416 -2.488 1.00 96.31 100 HIS A C 1
ATOM 771 O O . HIS A 1 100 ? -6.667 -8.495 -3.243 1.00 96.31 100 HIS A O 1
ATOM 777 N N . GLY A 1 101 ? -6.310 -10.584 -2.525 1.00 94.44 101 GLY A N 1
ATOM 778 C CA . GLY A 1 101 ? -5.284 -10.892 -3.528 1.00 94.44 101 GLY A CA 1
ATOM 779 C C . GLY A 1 101 ? -3.961 -10.148 -3.333 1.00 94.44 101 GLY A C 1
ATOM 780 O O . GLY A 1 101 ? -3.133 -10.135 -4.241 1.00 94.44 101 GLY A O 1
ATOM 781 N N . GLY A 1 102 ? -3.756 -9.533 -2.167 1.00 95.12 102 GLY A N 1
ATOM 782 C CA . GLY A 1 102 ? -2.483 -8.930 -1.809 1.00 95.12 102 GLY A CA 1
ATOM 783 C C . GLY A 1 102 ? -1.398 -9.990 -1.639 1.00 95.12 102 GLY A C 1
ATOM 784 O O . GLY A 1 102 ? -1.646 -11.057 -1.075 1.00 95.12 102 GLY A O 1
ATOM 785 N N . ILE A 1 103 ? -0.187 -9.689 -2.097 1.00 94.06 103 ILE A N 1
ATOM 786 C CA . ILE A 1 103 ? 1.003 -10.514 -1.878 1.00 94.06 103 ILE A CA 1
ATOM 787 C C . ILE A 1 103 ? 2.034 -9.755 -1.042 1.00 94.06 103 ILE A C 1
ATOM 789 O O . ILE A 1 103 ? 2.108 -8.529 -1.145 1.00 94.06 103 ILE A O 1
ATOM 793 N N . PRO A 1 104 ? 2.830 -10.442 -0.207 1.00 91.44 104 PRO A N 1
ATOM 794 C CA . PRO A 1 104 ? 3.865 -9.781 0.575 1.00 91.44 104 PRO A CA 1
ATOM 795 C C . PRO A 1 104 ? 4.864 -9.046 -0.326 1.00 91.44 104 PRO A C 1
ATOM 797 O O . PRO A 1 104 ? 5.206 -9.514 -1.415 1.00 91.44 104 PRO A O 1
ATOM 800 N N . GLU A 1 105 ? 5.315 -7.877 0.121 1.00 88.12 105 GLU A N 1
ATOM 801 C CA . GLU A 1 105 ? 6.215 -7.011 -0.645 1.00 88.12 105 GLU A CA 1
ATOM 802 C C . GLU A 1 105 ? 7.541 -7.693 -1.029 1.00 88.12 105 GLU A C 1
ATOM 804 O O . GLU A 1 105 ? 8.032 -7.520 -2.144 1.00 88.12 105 GLU A O 1
ATOM 809 N N . ASP A 1 106 ? 8.100 -8.510 -0.142 1.00 85.25 106 ASP A N 1
ATOM 810 C CA . ASP A 1 106 ? 9.301 -9.304 -0.402 1.00 85.25 106 ASP A CA 1
ATOM 811 C C . ASP A 1 106 ? 9.085 -10.325 -1.529 1.00 85.25 106 ASP A C 1
ATOM 813 O O . ASP A 1 106 ? 9.939 -10.458 -2.404 1.00 85.25 106 ASP A O 1
ATOM 817 N N . ILE A 1 107 ? 7.924 -10.983 -1.572 1.00 85.19 107 ILE A N 1
ATOM 818 C CA . ILE A 1 107 ? 7.553 -11.896 -2.662 1.00 85.19 107 ILE A CA 1
ATOM 819 C C . ILE A 1 107 ? 7.414 -11.144 -3.986 1.00 85.19 107 ILE A C 1
ATOM 821 O O . ILE A 1 107 ? 7.911 -11.614 -5.009 1.00 85.19 107 ILE A O 1
ATOM 825 N N . TYR A 1 108 ? 6.780 -9.970 -3.970 1.00 85.12 108 TYR A N 1
ATOM 826 C CA . TYR A 1 108 ? 6.655 -9.140 -5.164 1.00 85.12 108 TYR A CA 1
ATOM 827 C C . TYR A 1 108 ? 8.024 -8.732 -5.713 1.00 85.12 108 TYR A C 1
ATOM 829 O O . TYR A 1 108 ? 8.283 -8.912 -6.899 1.00 85.12 108 TYR A O 1
ATOM 837 N N . TYR A 1 109 ? 8.920 -8.215 -4.868 1.00 77.69 109 TYR A N 1
ATOM 838 C CA . TYR A 1 109 ? 10.231 -7.763 -5.329 1.00 77.69 109 TYR A CA 1
ATOM 839 C C . TYR A 1 109 ? 11.136 -8.917 -5.769 1.00 77.69 109 TYR A C 1
ATOM 841 O O . TYR A 1 109 ? 11.887 -8.739 -6.724 1.00 77.69 109 TYR A O 1
ATOM 849 N N . LEU A 1 110 ? 11.040 -10.104 -5.159 1.00 76.25 110 LEU A N 1
ATOM 850 C CA . LEU A 1 110 ? 11.760 -11.290 -5.643 1.00 76.25 110 LEU A CA 1
ATOM 851 C C . LEU A 1 110 ? 11.424 -11.626 -7.108 1.00 76.25 110 LEU A C 1
ATOM 853 O O . LEU A 1 110 ? 12.309 -12.061 -7.840 1.00 76.25 110 LEU A O 1
ATOM 857 N N . ASP A 1 111 ? 10.181 -11.394 -7.539 1.00 65.69 111 ASP A N 1
ATOM 858 C CA . ASP A 1 111 ? 9.745 -11.587 -8.929 1.00 65.69 111 ASP A CA 1
ATOM 859 C C . ASP A 1 111 ? 9.976 -10.339 -9.806 1.00 65.69 111 ASP A C 1
ATOM 861 O O . ASP A 1 111 ? 10.367 -10.444 -10.968 1.00 65.69 111 ASP A O 1
ATOM 865 N N . ALA A 1 112 ? 9.789 -9.137 -9.250 1.00 58.31 112 ALA A N 1
ATOM 866 C CA . ALA A 1 112 ? 9.898 -7.866 -9.968 1.00 58.31 112 ALA A CA 1
ATOM 867 C C . ALA A 1 112 ? 11.342 -7.422 -10.254 1.00 58.31 112 ALA A C 1
ATOM 869 O O . ALA A 1 112 ? 11.547 -6.609 -11.151 1.00 58.31 112 ALA A O 1
ATOM 870 N N . TYR A 1 113 ? 12.348 -7.979 -9.567 1.00 55.34 113 TYR A N 1
ATOM 871 C CA . TYR A 1 113 ? 13.770 -7.797 -9.905 1.00 55.34 113 TYR A CA 1
ATOM 872 C C . TYR A 1 113 ? 14.187 -8.477 -11.229 1.00 55.34 113 TYR A C 1
ATOM 874 O O . TYR A 1 113 ? 15.377 -8.549 -11.547 1.00 55.34 113 TYR A O 1
ATOM 882 N N . GLN A 1 114 ? 13.231 -8.947 -12.035 1.00 54.62 114 GLN A N 1
ATOM 883 C CA . GLN A 1 114 ? 13.473 -9.328 -13.422 1.00 54.62 114 GLN A CA 1
ATOM 884 C C . GLN A 1 114 ? 13.585 -8.068 -14.318 1.00 54.62 114 GLN A C 1
ATOM 886 O O . GLN A 1 114 ? 12.652 -7.259 -14.354 1.00 54.62 114 GLN A O 1
ATOM 891 N N . PRO A 1 115 ? 14.689 -7.892 -15.078 1.00 54.12 115 PRO A N 1
ATOM 892 C CA . PRO A 1 115 ? 14.969 -6.680 -15.866 1.00 54.12 115 PRO A CA 1
ATOM 893 C C . PRO A 1 115 ? 13.862 -6.291 -16.863 1.00 54.12 115 PRO A C 1
ATOM 895 O O . PRO A 1 115 ? 13.740 -5.133 -17.263 1.00 54.12 115 PRO A O 1
ATOM 898 N N . GLU A 1 116 ? 13.039 -7.254 -17.269 1.00 55.12 116 GLU A N 1
ATOM 899 C CA . GLU A 1 116 ? 11.945 -7.074 -18.221 1.00 55.12 116 GLU A CA 1
ATOM 900 C C . GLU A 1 116 ? 10.754 -6.253 -17.700 1.00 55.12 116 GLU A C 1
ATOM 902 O O . GLU A 1 116 ? 10.115 -5.560 -18.495 1.00 55.12 116 GLU A O 1
ATOM 907 N N . ARG A 1 117 ? 10.480 -6.232 -16.386 1.00 55.78 117 ARG A N 1
ATOM 908 C CA . ARG A 1 117 ? 9.427 -5.362 -15.821 1.00 55.78 117 ARG A CA 1
ATOM 909 C C . ARG A 1 117 ? 9.874 -3.910 -15.691 1.00 55.78 117 ARG A C 1
ATOM 911 O O . ARG A 1 117 ? 9.115 -3.004 -16.036 1.00 55.78 117 ARG A O 1
ATOM 918 N N . THR A 1 118 ? 11.122 -3.689 -15.285 1.00 54.88 118 THR A N 1
ATOM 919 C CA . THR A 1 118 ? 11.753 -2.363 -15.271 1.00 54.88 118 THR A CA 1
ATOM 920 C C . THR A 1 118 ? 11.719 -1.734 -16.667 1.00 54.88 118 THR A C 1
ATOM 922 O O . THR A 1 118 ? 11.243 -0.610 -16.828 1.00 54.88 118 THR A O 1
ATOM 925 N N . ALA A 1 119 ? 12.101 -2.494 -17.700 1.00 53.59 119 ALA A N 1
ATOM 926 C CA . ALA A 1 119 ? 12.063 -2.030 -19.085 1.00 53.59 119 ALA A CA 1
ATOM 927 C C . ALA A 1 119 ? 10.635 -1.711 -19.574 1.00 53.59 119 ALA A C 1
ATOM 929 O O . ALA A 1 119 ? 10.429 -0.716 -20.269 1.00 53.59 119 ALA A O 1
ATOM 930 N N . ALA A 1 120 ? 9.627 -2.508 -19.197 1.00 53.53 120 ALA A N 1
ATOM 931 C CA . ALA A 1 120 ? 8.231 -2.254 -19.568 1.00 53.53 120 ALA A CA 1
ATOM 932 C C . ALA A 1 120 ? 7.679 -0.950 -18.955 1.00 53.53 120 ALA A C 1
ATOM 934 O O . ALA A 1 120 ? 6.960 -0.206 -19.633 1.00 53.53 120 ALA A O 1
ATOM 935 N N . ALA A 1 121 ? 8.054 -0.639 -17.709 1.00 54.69 121 ALA A N 1
ATOM 936 C CA . ALA A 1 121 ? 7.707 0.624 -17.057 1.00 54.69 121 ALA A CA 1
ATOM 937 C C . ALA A 1 121 ? 8.372 1.834 -17.747 1.00 54.69 121 ALA A C 1
ATOM 939 O O . ALA A 1 121 ? 7.746 2.883 -17.913 1.00 54.69 121 ALA A O 1
ATOM 940 N N . GLU A 1 122 ? 9.617 1.691 -18.211 1.00 53.84 122 GLU A N 1
ATOM 941 C CA . GLU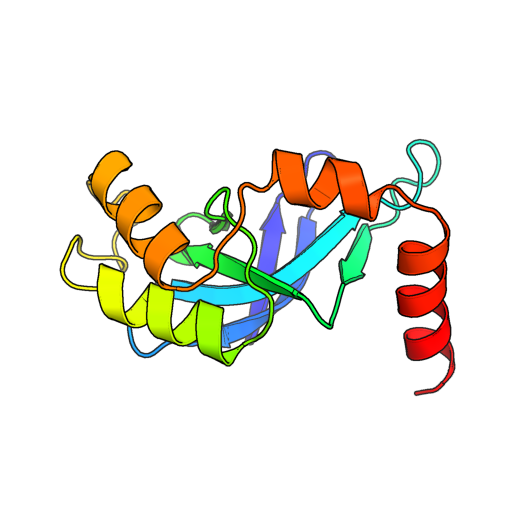 A 1 122 ? 10.326 2.747 -18.942 1.00 53.84 122 GLU A CA 1
ATOM 942 C C . GLU A 1 122 ? 9.780 2.994 -20.355 1.00 53.84 122 GLU A C 1
ATOM 944 O O . GLU A 1 122 ? 9.640 4.148 -20.764 1.00 53.84 122 GLU A O 1
ATOM 949 N N . VAL A 1 123 ? 9.432 1.934 -21.093 1.00 50.25 123 VAL A N 1
ATOM 950 C CA . VAL A 1 123 ? 8.898 2.041 -22.463 1.00 50.25 123 VAL A CA 1
ATOM 951 C C . VAL A 1 123 ? 7.559 2.776 -22.482 1.00 50.25 123 VAL A C 1
ATOM 953 O O . VAL A 1 123 ? 7.332 3.602 -23.364 1.00 50.25 123 VAL A O 1
ATOM 956 N N . ARG A 1 124 ? 6.687 2.540 -21.492 1.00 53.53 124 ARG A N 1
ATOM 957 C CA . ARG A 1 124 ? 5.421 3.280 -21.372 1.00 53.53 124 ARG A CA 1
ATOM 958 C C . ARG A 1 124 ? 5.642 4.770 -21.105 1.00 53.53 124 ARG A C 1
ATOM 960 O O . ARG A 1 124 ? 4.980 5.586 -21.730 1.00 53.53 124 ARG A O 1
ATOM 967 N N . LYS A 1 125 ? 6.625 5.131 -20.272 1.00 49.06 125 LYS A N 1
ATOM 968 C CA . LYS A 1 125 ? 6.968 6.536 -19.984 1.00 49.06 125 LYS A CA 1
ATOM 969 C C . LYS A 1 125 ? 7.498 7.300 -21.207 1.00 49.06 125 LYS A C 1
ATOM 971 O O . LYS A 1 125 ? 7.385 8.517 -21.255 1.00 49.06 125 LYS A O 1
ATOM 976 N N . ALA A 1 126 ? 8.108 6.613 -22.172 1.00 51.62 126 ALA A N 1
ATOM 977 C CA . ALA A 1 126 ? 8.642 7.237 -23.385 1.00 51.62 126 ALA A CA 1
ATOM 978 C C . ALA A 1 126 ? 7.604 7.389 -24.517 1.00 51.62 126 ALA A C 1
ATOM 980 O O . ALA A 1 126 ? 7.916 7.997 -25.541 1.00 51.62 126 ALA A O 1
ATOM 981 N N . GLY A 1 127 ? 6.411 6.802 -24.362 1.00 44.41 127 GLY A N 1
ATOM 982 C CA . GLY A 1 127 ? 5.344 6.791 -25.368 1.00 44.41 127 GLY A CA 1
ATOM 983 C C . GLY A 1 127 ? 4.173 7.748 -25.105 1.00 44.41 127 GLY A C 1
ATOM 984 O O . GLY A 1 127 ? 3.270 7.794 -25.941 1.00 44.41 127 GLY A O 1
ATOM 985 N N . GLU A 1 128 ? 4.181 8.477 -23.984 1.00 42.53 128 GLU A N 1
ATOM 986 C CA . GLU A 1 128 ? 3.238 9.559 -23.629 1.00 42.53 128 GLU A CA 1
ATOM 987 C C . GLU A 1 128 ? 3.866 10.942 -23.859 1.00 42.53 128 GLU A C 1
ATOM 989 O O . GLU A 1 128 ? 3.133 11.843 -24.331 1.00 42.53 128 GLU A O 1
#

Sequence (128 aa):
MNLTIPTPHGDVTVEAKPTETGGLVTNPVLLFDDPATQRVIADLDWRTVTHTPSGMRFPVIFPDDQHAADFAKSIGHLADWQQAKPNIPEAEVLKVAFQHGGIPEDIYYLDAYQPERTAAAEVRKAGE

Foldseek 3Di:
DWAWAQDPVGTDIWDWADAPQPQKIKTFDWDQQDPVVSDIFGLQQKIWIARRLQSDTDQWIARHPVLRRVLSVVCSVQWNSVDSDTPHPSVVSVVSSVVSVIDGNVVVVVVCVPNVSVVVRVVVVVVD